Protein AF-A0A938DK68-F1 (afdb_monomer_lite)

Radius of gyration: 13.54 Å; chains: 1; bounding box: 34×27×30 Å

Foldseek 3Di:
DALVLLLVLLLPDALVLLVQLLVLVVPQDPVLVVLLVVLLVQLVVLCVVLVPVVVLQVQLVSQLVSLVVNNVVNVHDPPDPSSVVSSNLSSSLSSLNSSPPVSVVSSLSSCPSVVVRRPDD

pLDDT: mean 90.79, std 9.25, range [53.62, 98.25]

Secondary structure (DSSP, 8-state):
--HHHHHHHHTT--HHHHHHHHHHHHT--HHHHHHHHHHHHHHHHHHHHHT-HHHHHHHHHHHHHHHHHHHHHTTPPSS-HHHHHHHHHHHHHHHHHTT-GGGHHHHHHHHGGGTTTS---

Structure (mmCIF, N/CA/C/O backbone):
data_AF-A0A938DK68-F1
#
_entry.id   AF-A0A938DK68-F1
#
loop_
_atom_site.group_PDB
_atom_site.id
_atom_site.type_symbol
_atom_site.label_atom_id
_atom_site.label_alt_id
_atom_site.label_comp_id
_atom_site.label_asym_id
_atom_site.label_entity_id
_atom_site.label_seq_id
_atom_site.pdbx_PDB_ins_code
_atom_site.Cartn_x
_atom_site.Cartn_y
_atom_site.Cartn_z
_atom_site.occupancy
_atom_site.B_iso_or_equiv
_atom_site.auth_seq_id
_atom_site.auth_comp_id
_atom_site.auth_asym_id
_atom_site.auth_atom_id
_atom_site.pdbx_PDB_model_num
ATOM 1 N N . MET A 1 1 ? 4.593 -9.350 -8.447 1.00 84.69 1 MET A N 1
ATOM 2 C CA . MET A 1 1 ? 3.314 -8.628 -8.283 1.00 84.69 1 MET A CA 1
ATOM 3 C C . MET A 1 1 ? 3.355 -7.286 -9.005 1.00 84.69 1 MET A C 1
ATOM 5 O O . MET A 1 1 ? 4.349 -6.578 -8.884 1.00 84.69 1 MET A O 1
ATOM 9 N N . GLU A 1 2 ? 2.283 -6.941 -9.717 1.00 90.75 2 GLU A N 1
ATOM 10 C CA . GLU A 1 2 ? 2.072 -5.638 -10.371 1.00 90.75 2 GLU A CA 1
ATOM 11 C C . GLU A 1 2 ? 1.275 -4.657 -9.486 1.00 90.75 2 GLU A C 1
ATOM 13 O O . GLU A 1 2 ? 0.544 -5.061 -8.580 1.00 90.75 2 GLU A O 1
ATOM 18 N N . LEU A 1 3 ? 1.354 -3.347 -9.763 1.00 92.88 3 LEU A N 1
ATOM 19 C CA . LEU A 1 3 ? 0.648 -2.315 -8.978 1.00 92.88 3 LEU A CA 1
ATOM 20 C C . LEU A 1 3 ? -0.873 -2.544 -8.915 1.00 92.88 3 LEU A C 1
ATOM 22 O O . LEU A 1 3 ? -1.494 -2.339 -7.875 1.00 92.88 3 LEU A O 1
ATOM 26 N N . THR A 1 4 ? -1.484 -2.951 -10.025 1.00 93.44 4 THR A N 1
ATOM 27 C CA . THR A 1 4 ? -2.928 -3.214 -10.103 1.00 93.44 4 THR A CA 1
ATOM 28 C C . THR A 1 4 ? -3.348 -4.407 -9.252 1.00 93.44 4 THR A C 1
ATOM 30 O O . THR A 1 4 ? -4.405 -4.359 -8.627 1.00 93.44 4 THR A O 1
ATOM 33 N N . GLU A 1 5 ? -2.520 -5.450 -9.189 1.00 92.12 5 GLU A N 1
ATOM 34 C CA . GLU A 1 5 ? -2.752 -6.623 -8.339 1.00 92.12 5 GLU A CA 1
ATOM 35 C C . GLU A 1 5 ? -2.673 -6.242 -6.862 1.00 92.12 5 GLU A C 1
ATOM 37 O O . GLU A 1 5 ? -3.549 -6.608 -6.081 1.00 92.12 5 GLU A O 1
ATOM 42 N N . PHE A 1 6 ? -1.674 -5.433 -6.499 1.00 93.88 6 PHE A N 1
ATOM 43 C CA . PHE A 1 6 ? -1.520 -4.929 -5.139 1.00 93.88 6 PHE A CA 1
ATOM 44 C C . PHE A 1 6 ? -2.725 -4.105 -4.691 1.00 93.88 6 PHE A C 1
ATOM 46 O O . PHE A 1 6 ? -3.294 -4.349 -3.633 1.00 93.88 6 PHE A O 1
ATOM 53 N N . VAL A 1 7 ? -3.157 -3.156 -5.525 1.00 94.12 7 VAL A N 1
ATOM 54 C CA . VAL A 1 7 ? -4.332 -2.320 -5.252 1.00 94.12 7 VAL A CA 1
ATOM 55 C C . VAL A 1 7 ? -5.591 -3.174 -5.084 1.00 94.12 7 VAL A C 1
ATOM 57 O O . VAL A 1 7 ? -6.359 -2.945 -4.153 1.00 94.12 7 VAL A O 1
ATOM 60 N N . ALA A 1 8 ? -5.777 -4.194 -5.926 1.00 93.75 8 ALA A N 1
ATOM 61 C CA . ALA A 1 8 ? -6.901 -5.120 -5.803 1.00 93.75 8 ALA A CA 1
ATOM 62 C C . ALA A 1 8 ? -6.843 -5.968 -4.519 1.00 93.75 8 ALA A C 1
ATOM 64 O O . ALA A 1 8 ? -7.890 -6.342 -3.990 1.00 93.75 8 ALA A O 1
ATOM 65 N N . ALA A 1 9 ? -5.645 -6.276 -4.015 1.00 93.81 9 ALA A N 1
ATOM 66 C CA . ALA A 1 9 ? -5.469 -6.941 -2.729 1.00 93.81 9 ALA A CA 1
ATOM 67 C C . ALA A 1 9 ? -5.804 -6.002 -1.558 1.00 93.81 9 ALA A C 1
ATOM 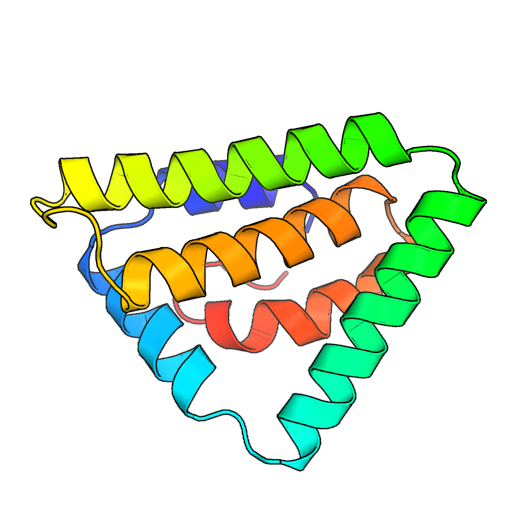69 O O . ALA A 1 9 ? -6.555 -6.397 -0.668 1.00 93.81 9 ALA A O 1
ATOM 70 N N . LEU A 1 10 ? -5.343 -4.743 -1.598 1.00 94.94 10 LEU A N 1
ATOM 71 C CA . LEU A 1 10 ? -5.682 -3.729 -0.589 1.00 94.94 10 LEU A CA 1
ATOM 72 C C . LEU A 1 10 ? -7.195 -3.511 -0.479 1.00 94.94 10 LEU A C 1
ATOM 74 O O . LEU A 1 10 ? -7.723 -3.369 0.620 1.00 94.94 10 LEU A O 1
ATOM 78 N N . ASP A 1 11 ? -7.904 -3.535 -1.609 1.00 95.19 11 ASP A N 1
ATOM 79 C CA . ASP A 1 11 ? -9.359 -3.372 -1.649 1.00 95.19 11 ASP A CA 1
ATOM 80 C C . ASP A 1 11 ? -10.128 -4.481 -0.910 1.00 95.19 11 ASP A C 1
ATOM 82 O O . ASP A 1 11 ? -11.319 -4.310 -0.642 1.00 95.19 11 ASP A O 1
ATOM 86 N N . ARG A 1 12 ? -9.475 -5.599 -0.571 1.00 94.38 12 ARG A N 1
ATOM 87 C CA . ARG A 1 12 ? -10.068 -6.733 0.154 1.00 94.38 12 ARG A CA 1
ATOM 88 C C . ARG A 1 12 ? -9.673 -6.795 1.628 1.00 94.38 12 ARG A C 1
ATOM 90 O O . ARG A 1 12 ? -10.125 -7.711 2.307 1.00 94.38 12 ARG A O 1
ATOM 97 N N . LEU A 1 13 ? -8.853 -5.860 2.110 1.00 94.75 13 LEU A N 1
ATOM 98 C CA . LEU A 1 13 ? -8.419 -5.853 3.504 1.00 94.75 13 LEU A CA 1
ATOM 99 C C . LEU A 1 13 ? -9.597 -5.663 4.456 1.00 94.75 13 LEU A C 1
ATOM 101 O O . LEU A 1 13 ? -10.460 -4.804 4.253 1.00 94.75 13 LEU A O 1
ATOM 105 N N . THR A 1 14 ? -9.576 -6.437 5.532 1.00 96.06 14 THR A N 1
ATOM 106 C CA . THR A 1 14 ? -10.421 -6.246 6.708 1.00 96.06 14 THR A CA 1
ATOM 107 C C . THR A 1 14 ? -9.693 -5.425 7.776 1.00 96.06 14 THR A C 1
ATOM 109 O O . THR A 1 14 ? -8.479 -5.222 7.716 1.00 96.06 14 THR A O 1
ATOM 112 N N . ALA A 1 15 ? -10.424 -4.959 8.791 1.00 95.31 15 ALA A N 1
ATOM 113 C CA . ALA A 1 15 ? -9.810 -4.304 9.946 1.00 95.31 15 ALA A CA 1
ATOM 114 C C . ALA A 1 15 ? -8.811 -5.227 10.673 1.00 95.31 15 ALA A C 1
ATOM 116 O O . ALA A 1 15 ? -7.752 -4.761 11.091 1.00 95.31 15 ALA A O 1
ATOM 117 N N . ASP A 1 16 ? -9.105 -6.527 10.767 1.00 95.94 16 ASP A N 1
ATOM 118 C CA . ASP A 1 16 ? -8.211 -7.510 11.390 1.00 95.94 16 ASP A CA 1
ATOM 119 C C . ASP A 1 16 ? -6.928 -7.708 10.573 1.00 95.94 16 ASP A C 1
ATOM 121 O O . ASP A 1 16 ? -5.840 -7.764 11.147 1.00 95.94 16 ASP A O 1
ATOM 125 N N . ASP A 1 17 ? -7.028 -7.717 9.239 1.00 96.00 17 ASP A N 1
ATOM 126 C CA . ASP A 1 17 ? -5.859 -7.770 8.353 1.00 96.00 17 ASP A CA 1
ATOM 127 C C . ASP A 1 17 ? -4.948 -6.556 8.563 1.00 96.00 17 ASP A C 1
ATOM 129 O O . ASP A 1 17 ? -3.728 -6.694 8.649 1.00 96.00 17 ASP A O 1
ATOM 133 N N . ILE A 1 18 ? -5.533 -5.361 8.709 1.00 96.00 18 ILE A N 1
ATOM 134 C CA . ILE A 1 18 ? -4.780 -4.132 8.996 1.00 96.00 18 ILE A CA 1
ATOM 135 C C . ILE A 1 18 ? -4.034 -4.264 10.329 1.00 96.00 18 ILE A C 1
ATOM 137 O O . ILE A 1 18 ? -2.850 -3.935 10.393 1.00 96.00 18 ILE A O 1
ATOM 141 N N . ARG A 1 19 ? -4.671 -4.791 11.383 1.00 95.69 19 ARG A N 1
ATOM 142 C CA . ARG A 1 19 ? -3.997 -5.026 12.675 1.00 95.69 19 ARG A CA 1
ATOM 143 C C . ARG A 1 19 ? -2.881 -6.059 12.559 1.00 95.69 19 ARG A C 1
ATOM 145 O O . ARG A 1 19 ? -1.820 -5.884 13.158 1.00 95.69 19 ARG A O 1
ATOM 152 N N . LEU A 1 20 ? -3.098 -7.118 11.782 1.00 94.25 20 LEU A N 1
ATOM 153 C CA . LEU A 1 20 ? -2.105 -8.165 11.568 1.00 94.25 20 LEU A CA 1
ATOM 154 C C . LEU A 1 20 ? -0.854 -7.616 10.869 1.00 94.25 20 LEU A C 1
ATOM 156 O O . LEU A 1 20 ? 0.258 -7.843 11.347 1.00 94.25 20 LEU A O 1
ATOM 160 N N . VAL A 1 21 ? -1.034 -6.844 9.793 1.00 93.88 21 VAL A N 1
ATOM 161 C CA . VAL A 1 21 ? 0.074 -6.181 9.089 1.00 93.88 21 VAL A CA 1
ATOM 162 C C . VAL A 1 21 ? 0.755 -5.158 9.990 1.00 93.88 21 VAL A C 1
ATOM 164 O O . VAL A 1 21 ? 1.980 -5.136 10.062 1.00 93.88 21 VAL A O 1
ATOM 167 N N . ALA A 1 22 ? -0.005 -4.337 10.722 1.00 93.94 22 ALA A N 1
ATOM 168 C CA . ALA A 1 22 ? 0.562 -3.339 11.628 1.00 93.94 22 ALA A CA 1
ATOM 169 C C . ALA A 1 22 ? 1.467 -3.970 12.690 1.00 93.94 22 ALA A C 1
ATOM 171 O O . ALA A 1 22 ? 2.563 -3.470 12.932 1.00 93.94 22 ALA A O 1
ATOM 172 N N . LYS A 1 23 ? 1.040 -5.101 13.262 1.00 92.25 23 LYS A N 1
ATOM 173 C CA . LYS A 1 23 ? 1.841 -5.883 14.205 1.00 92.25 23 LYS A CA 1
ATOM 174 C C . LYS A 1 23 ? 3.086 -6.480 13.548 1.00 92.25 23 LYS A C 1
ATOM 176 O O . LYS A 1 23 ? 4.136 -6.548 14.179 1.00 92.25 23 LYS A O 1
ATOM 181 N N . SER A 1 24 ? 2.986 -6.923 12.295 1.00 89.88 24 SER A N 1
ATOM 182 C CA . SER A 1 24 ? 4.151 -7.417 11.557 1.00 89.88 24 SER A CA 1
ATOM 183 C C . SER A 1 24 ? 5.169 -6.308 11.283 1.00 89.88 24 SER A C 1
ATOM 185 O O . SER A 1 24 ? 6.359 -6.557 11.414 1.00 89.88 24 SER A O 1
ATOM 187 N N . LEU A 1 25 ? 4.704 -5.095 10.965 1.00 88.31 25 LEU A N 1
ATOM 188 C CA . LEU A 1 25 ? 5.543 -3.905 10.775 1.00 88.31 25 LEU A CA 1
ATOM 189 C C . LEU A 1 25 ? 6.190 -3.422 12.085 1.00 88.31 25 LEU A C 1
ATOM 191 O O . LEU A 1 25 ? 7.244 -2.803 12.061 1.00 88.31 25 LEU A O 1
ATOM 195 N N . GLU A 1 26 ? 5.558 -3.663 13.237 1.00 85.38 26 GLU A N 1
ATOM 196 C CA . GLU A 1 26 ? 6.110 -3.294 14.549 1.00 85.38 26 GLU A CA 1
ATOM 197 C C . GLU A 1 26 ? 7.235 -4.234 15.008 1.00 85.38 26 GLU A C 1
ATOM 199 O O . GLU A 1 26 ? 8.139 -3.814 15.725 1.00 85.38 26 GLU A O 1
ATOM 204 N N . ASN A 1 27 ? 7.208 -5.496 14.575 1.00 71.50 27 ASN A N 1
ATOM 205 C CA . ASN A 1 27 ? 8.203 -6.504 14.949 1.00 71.50 27 ASN A CA 1
ATOM 206 C C . ASN A 1 27 ? 9.521 -6.411 14.151 1.00 71.50 27 ASN A C 1
ATOM 208 O O . ASN A 1 27 ? 10.356 -7.309 14.272 1.00 71.50 27 ASN A O 1
ATOM 212 N N . GLU A 1 28 ? 9.719 -5.361 13.349 1.00 65.94 28 GLU A N 1
ATOM 213 C CA . GLU A 1 28 ? 10.954 -5.128 12.595 1.00 65.94 28 GLU A CA 1
ATOM 214 C C . GLU A 1 28 ? 12.143 -4.881 13.545 1.00 65.94 28 GLU A C 1
ATOM 216 O O . GLU A 1 28 ? 12.092 -4.065 14.469 1.00 65.94 28 GLU A O 1
ATOM 221 N N . THR A 1 29 ? 13.237 -5.617 13.344 1.00 59.56 29 THR A N 1
ATOM 222 C CA . THR A 1 29 ? 14.480 -5.442 14.105 1.00 59.56 29 THR A CA 1
ATOM 223 C C . THR A 1 29 ? 15.280 -4.240 13.586 1.00 59.56 29 THR A C 1
ATOM 225 O O . THR A 1 29 ? 15.052 -3.748 12.487 1.00 59.56 29 THR A O 1
ATOM 228 N N . PHE A 1 30 ? 16.291 -3.772 14.330 1.00 55.12 30 PHE A N 1
ATOM 229 C CA . PHE A 1 30 ? 17.154 -2.661 13.882 1.00 55.12 30 PHE A CA 1
ATOM 230 C C . PHE A 1 30 ? 17.841 -2.899 12.521 1.00 55.12 30 PHE A C 1
ATOM 232 O O . PHE A 1 30 ? 18.170 -1.938 11.827 1.00 55.12 30 PHE A O 1
ATOM 239 N N . SER A 1 31 ? 18.097 -4.159 12.142 1.00 59.44 31 SER A N 1
ATOM 240 C CA . SER A 1 31 ? 18.620 -4.482 10.804 1.00 59.44 31 SER A CA 1
ATOM 241 C C . SER A 1 31 ? 17.568 -4.212 9.730 1.00 59.44 31 SER A C 1
ATOM 243 O O . SER A 1 31 ? 17.882 -3.625 8.694 1.00 59.44 31 SER A O 1
ATOM 245 N N . ASP A 1 32 ? 16.321 -4.572 10.025 1.00 70.00 32 ASP A N 1
ATOM 246 C CA . ASP A 1 32 ? 15.179 -4.418 9.129 1.00 70.00 32 ASP A CA 1
ATOM 247 C C . ASP A 1 32 ? 14.840 -2.934 8.941 1.00 70.00 32 ASP A C 1
ATOM 249 O O . ASP A 1 32 ? 14.591 -2.501 7.820 1.00 70.00 32 ASP A O 1
ATOM 253 N N . GLU A 1 33 ? 14.981 -2.111 9.988 1.00 72.44 33 GLU A N 1
ATOM 254 C CA . GLU A 1 33 ? 14.806 -0.656 9.889 1.00 72.44 33 GLU A CA 1
ATOM 255 C C . GLU A 1 33 ? 15.814 -0.026 8.905 1.00 72.44 33 GLU A C 1
ATOM 257 O O . GLU A 1 33 ? 15.450 0.780 8.043 1.00 72.44 33 GLU A O 1
ATOM 262 N N . VAL A 1 34 ? 17.097 -0.401 8.981 1.00 82.12 34 VAL A N 1
ATOM 263 C CA . VAL A 1 34 ? 18.122 0.116 8.055 1.00 82.12 34 VAL A CA 1
ATOM 264 C C . VAL A 1 34 ? 17.850 -0.336 6.622 1.00 82.12 34 VAL A C 1
ATOM 266 O O . VAL A 1 34 ? 18.020 0.452 5.681 1.00 82.12 34 VAL A O 1
ATOM 269 N N . ASP A 1 35 ? 17.429 -1.583 6.434 1.00 82.69 35 ASP A N 1
ATOM 270 C CA . ASP A 1 35 ? 17.115 -2.115 5.113 1.00 82.69 35 ASP A CA 1
ATOM 271 C C . ASP A 1 35 ? 15.834 -1.495 4.536 1.00 82.69 35 ASP A C 1
ATOM 273 O O . ASP A 1 35 ? 15.803 -1.164 3.346 1.00 82.69 35 ASP A O 1
ATOM 277 N N . TRP A 1 36 ? 14.848 -1.170 5.374 1.00 80.25 36 TRP A N 1
ATOM 278 C CA . TRP A 1 36 ? 13.665 -0.395 5.001 1.00 80.25 36 TRP A CA 1
ATOM 279 C C . TRP A 1 36 ? 14.024 1.025 4.531 1.00 80.25 36 TRP A C 1
ATOM 281 O O . TRP A 1 36 ? 13.554 1.506 3.490 1.00 80.25 36 TRP A O 1
ATOM 291 N N . TRP A 1 37 ? 14.939 1.699 5.232 1.00 86.69 37 TRP A N 1
ATOM 292 C CA . TRP A 1 37 ? 15.450 3.007 4.809 1.00 86.69 37 TRP A CA 1
ATOM 293 C C . TRP A 1 37 ? 16.195 2.930 3.472 1.00 86.69 37 TRP A C 1
ATOM 295 O O . TRP A 1 37 ? 15.989 3.764 2.582 1.00 86.69 37 TRP A O 1
ATOM 305 N N . ARG A 1 38 ? 17.048 1.914 3.294 1.00 89.19 38 ARG A N 1
ATOM 306 C CA . ARG A 1 38 ? 17.757 1.675 2.026 1.00 89.19 38 ARG A CA 1
ATOM 307 C C . ARG A 1 38 ? 16.786 1.395 0.885 1.00 89.19 38 ARG A C 1
ATOM 309 O O . ARG A 1 38 ? 16.982 1.939 -0.205 1.00 89.19 38 ARG A O 1
ATOM 316 N N . ALA A 1 39 ? 15.744 0.607 1.137 1.00 88.56 39 ALA A N 1
ATOM 317 C CA . ALA A 1 39 ? 14.681 0.321 0.185 1.00 88.56 39 ALA A CA 1
ATOM 318 C C . ALA A 1 39 ? 13.989 1.612 -0.274 1.00 88.56 39 ALA A C 1
ATOM 320 O O . ALA A 1 39 ? 13.908 1.882 -1.476 1.00 88.56 39 ALA A O 1
ATOM 321 N N . THR A 1 40 ? 13.597 2.467 0.670 1.00 88.69 40 THR A N 1
ATOM 322 C CA . THR A 1 40 ? 12.928 3.745 0.384 1.00 88.69 40 THR A CA 1
ATOM 323 C C . THR A 1 40 ? 13.814 4.681 -0.450 1.00 88.69 40 THR A C 1
ATOM 325 O O . THR A 1 40 ? 13.388 5.205 -1.482 1.00 88.69 40 THR A O 1
ATOM 328 N N . ILE A 1 41 ? 15.095 4.828 -0.089 1.00 92.69 41 ILE 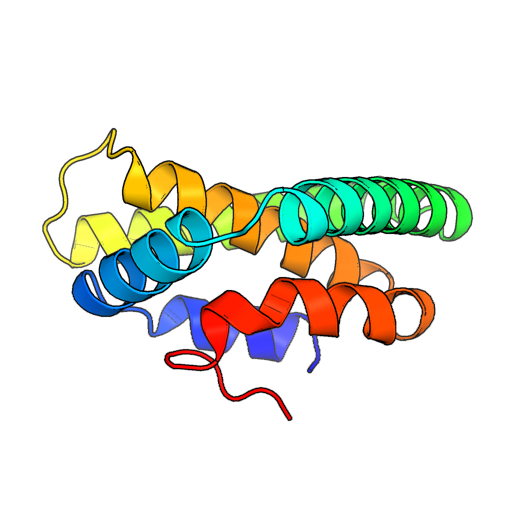A N 1
ATOM 329 C CA . ILE A 1 41 ? 16.062 5.641 -0.853 1.00 92.69 41 ILE A CA 1
ATOM 330 C C . ILE A 1 41 ? 16.260 5.091 -2.274 1.00 92.69 41 ILE A C 1
ATOM 332 O O . ILE A 1 41 ? 16.380 5.856 -3.242 1.00 92.69 41 ILE A O 1
ATOM 336 N N . ALA A 1 42 ? 16.317 3.767 -2.418 1.00 93.75 42 ALA A N 1
ATOM 337 C CA . ALA A 1 42 ? 16.476 3.122 -3.713 1.00 93.75 42 ALA A CA 1
ATOM 338 C C . ALA A 1 42 ? 15.237 3.330 -4.603 1.00 93.75 42 ALA A C 1
ATOM 340 O O . ALA A 1 42 ? 15.395 3.678 -5.778 1.00 93.75 42 ALA A O 1
ATOM 341 N N . ILE A 1 43 ? 14.026 3.234 -4.041 1.00 93.12 43 ILE A N 1
ATOM 342 C CA . ILE A 1 43 ? 12.768 3.574 -4.725 1.00 93.12 43 ILE A CA 1
ATOM 343 C C . ILE A 1 43 ? 12.775 5.044 -5.165 1.00 93.12 43 ILE A C 1
ATOM 345 O O . ILE A 1 43 ? 12.536 5.331 -6.339 1.00 93.12 43 ILE A 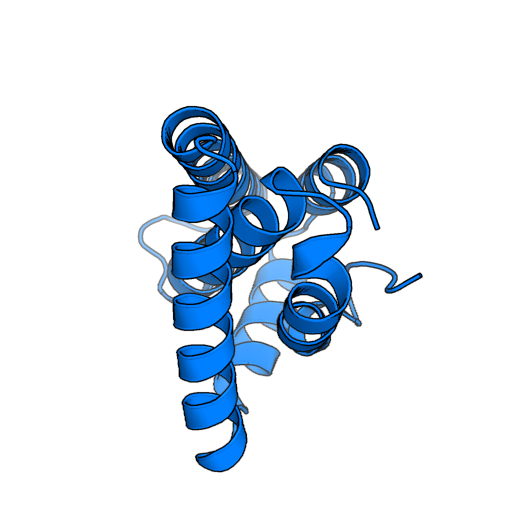O 1
ATOM 349 N N . ASP A 1 44 ? 13.141 5.983 -4.289 1.00 93.88 44 ASP A N 1
ATOM 350 C CA . ASP A 1 44 ? 13.239 7.411 -4.625 1.00 93.88 44 ASP A CA 1
ATOM 351 C C . ASP A 1 44 ? 14.196 7.681 -5.789 1.00 93.88 44 ASP A C 1
ATOM 353 O O . ASP A 1 44 ? 13.933 8.494 -6.686 1.00 93.88 44 ASP A O 1
ATOM 357 N N . ARG A 1 45 ? 15.348 7.005 -5.788 1.00 95.25 45 ARG A N 1
ATOM 358 C CA . ARG A 1 45 ? 16.320 7.092 -6.879 1.00 95.25 45 ARG A CA 1
ATOM 359 C C . ARG A 1 45 ? 15.739 6.539 -8.180 1.00 95.25 45 ARG A C 1
ATOM 361 O O . ARG A 1 45 ? 15.895 7.188 -9.216 1.00 95.25 45 ARG A O 1
ATOM 368 N N . ALA A 1 46 ? 15.059 5.398 -8.126 1.00 94.94 46 ALA A N 1
ATOM 369 C CA . ALA A 1 46 ? 14.457 4.763 -9.291 1.00 94.94 46 ALA A CA 1
ATOM 370 C C . ALA A 1 46 ? 13.327 5.620 -9.892 1.00 94.94 46 ALA A C 1
ATOM 372 O O . ALA A 1 46 ? 13.318 5.864 -11.098 1.00 94.94 46 ALA A O 1
ATOM 373 N N . ILE A 1 47 ? 12.455 6.194 -9.055 1.00 95.38 47 ILE A N 1
ATOM 374 C CA . ILE A 1 47 ? 11.390 7.121 -9.471 1.00 95.38 47 ILE A CA 1
ATOM 375 C C . ILE A 1 47 ? 11.965 8.332 -10.212 1.00 95.38 47 ILE A C 1
ATOM 377 O O . ILE A 1 47 ? 11.453 8.723 -11.267 1.00 95.38 47 ILE A O 1
ATOM 381 N N . ARG A 1 48 ? 13.030 8.941 -9.669 1.00 94.00 48 ARG A N 1
ATOM 382 C CA . ARG A 1 48 ? 13.699 10.085 -10.306 1.00 94.00 48 ARG A CA 1
ATOM 383 C C . ARG A 1 48 ? 14.315 9.699 -11.644 1.00 94.00 48 ARG A C 1
ATOM 385 O O . ARG A 1 48 ? 14.162 10.441 -12.612 1.00 94.00 48 ARG A O 1
ATOM 392 N N . HIS A 1 49 ? 14.973 8.544 -11.707 1.00 95.12 49 HIS A N 1
ATOM 393 C CA . HIS A 1 49 ? 15.600 8.052 -12.930 1.00 95.12 49 HIS A CA 1
ATOM 394 C C . HIS A 1 49 ? 14.569 7.775 -14.035 1.00 95.12 49 HIS A C 1
ATOM 396 O O . HIS A 1 49 ? 14.740 8.236 -15.161 1.00 95.12 49 HIS A O 1
ATOM 402 N N . ALA A 1 50 ? 13.459 7.118 -13.694 1.00 93.75 50 ALA A N 1
ATOM 403 C CA . ALA A 1 50 ? 12.370 6.809 -14.619 1.00 93.75 50 ALA A CA 1
ATOM 404 C C . ALA A 1 50 ? 11.472 8.019 -14.952 1.00 93.75 50 ALA A C 1
ATOM 406 O O . ALA A 1 50 ? 10.642 7.942 -15.853 1.00 93.75 50 ALA A O 1
ATOM 407 N N . ARG A 1 51 ? 11.631 9.156 -14.253 1.00 94.81 51 ARG A N 1
ATOM 408 C CA . ARG A 1 51 ? 10.831 10.389 -14.421 1.00 94.81 51 ARG A CA 1
ATOM 409 C C . ARG A 1 51 ? 9.324 10.192 -14.186 1.00 94.81 51 ARG A C 1
ATOM 411 O O . ARG A 1 51 ? 8.503 10.930 -14.729 1.00 94.81 51 ARG A O 1
ATOM 418 N N . VAL A 1 52 ? 8.957 9.253 -13.312 1.00 94.94 52 VAL A N 1
ATOM 419 C CA . VAL A 1 52 ? 7.558 8.880 -13.015 1.00 94.94 52 VAL A CA 1
ATOM 420 C C . VAL A 1 52 ? 7.030 9.447 -11.691 1.00 94.94 52 VAL A C 1
ATOM 422 O O . VAL A 1 52 ? 6.003 8.999 -11.194 1.00 94.94 52 VAL A O 1
ATOM 425 N N . ALA A 1 53 ? 7.673 10.471 -11.118 1.00 95.31 53 ALA A N 1
ATOM 426 C CA . ALA A 1 53 ? 7.347 11.000 -9.784 1.00 95.31 53 ALA A CA 1
ATOM 427 C C . ALA A 1 53 ? 5.856 11.313 -9.562 1.00 95.31 53 ALA A C 1
ATOM 429 O O . ALA A 1 53 ? 5.296 10.951 -8.530 1.00 95.31 53 ALA A O 1
ATOM 430 N N . ARG A 1 54 ? 5.182 11.927 -10.544 1.00 96.19 54 ARG A N 1
ATOM 431 C CA . ARG A 1 54 ? 3.735 12.202 -10.452 1.00 96.19 54 ARG A CA 1
ATOM 432 C C . ARG A 1 54 ? 2.885 10.933 -10.443 1.00 96.19 54 ARG A C 1
ATOM 434 O O . ARG A 1 54 ? 1.868 10.897 -9.760 1.00 96.19 54 ARG A O 1
ATOM 441 N N . HIS A 1 55 ? 3.274 9.924 -11.218 1.00 95.69 55 HIS A N 1
ATOM 442 C CA . HIS A 1 55 ? 2.570 8.647 -11.258 1.00 95.69 55 HIS A CA 1
ATOM 443 C C . HIS A 1 55 ? 2.759 7.891 -9.937 1.00 95.69 55 HIS A C 1
ATOM 445 O O . HIS A 1 55 ? 1.769 7.500 -9.326 1.00 95.69 55 HIS A O 1
ATOM 451 N N . ALA A 1 56 ? 3.996 7.827 -9.438 1.00 96.00 56 ALA A N 1
ATOM 452 C CA . ALA A 1 56 ? 4.318 7.233 -8.144 1.00 96.00 56 ALA A CA 1
ATOM 453 C C . ALA A 1 56 ? 3.562 7.902 -6.988 1.00 96.00 56 ALA A C 1
ATOM 455 O O . ALA A 1 56 ? 2.974 7.214 -6.164 1.00 96.00 56 ALA A O 1
ATOM 456 N N . ALA A 1 57 ? 3.502 9.239 -6.956 1.00 96.56 57 ALA A N 1
ATOM 457 C CA . ALA A 1 57 ? 2.762 9.969 -5.925 1.00 96.56 57 ALA A CA 1
ATOM 458 C C . ALA A 1 57 ? 1.253 9.661 -5.948 1.00 96.56 57 ALA A C 1
ATOM 460 O O . ALA A 1 57 ? 0.639 9.499 -4.897 1.00 96.56 57 ALA A O 1
ATOM 461 N N . ARG A 1 58 ? 0.652 9.541 -7.141 1.00 97.94 58 ARG A N 1
ATOM 462 C CA . ARG A 1 58 ? -0.761 9.151 -7.283 1.00 97.94 58 ARG A CA 1
ATOM 463 C C . ARG A 1 58 ? -1.008 7.716 -6.824 1.00 97.94 58 ARG A C 1
ATOM 465 O O . ARG A 1 58 ? -1.998 7.478 -6.141 1.00 97.94 58 ARG A O 1
ATOM 472 N N . ALA A 1 59 ? -0.119 6.788 -7.179 1.00 97.31 59 ALA A N 1
ATOM 473 C CA . ALA A 1 59 ? -0.193 5.400 -6.729 1.00 97.31 59 ALA A CA 1
ATOM 474 C C . ALA A 1 59 ? -0.108 5.308 -5.197 1.00 97.31 59 ALA A C 1
ATOM 476 O O . ALA A 1 59 ? -0.943 4.654 -4.577 1.00 97.31 59 ALA A O 1
ATOM 477 N N . ALA A 1 60 ? 0.830 6.043 -4.593 1.00 97.44 60 ALA A N 1
ATOM 478 C CA . ALA A 1 60 ? 1.009 6.124 -3.145 1.00 97.44 60 ALA A CA 1
ATOM 479 C C . ALA A 1 60 ? -0.255 6.632 -2.438 1.00 97.44 60 ALA A C 1
ATOM 481 O O . ALA A 1 60 ? -0.764 5.994 -1.519 1.00 97.44 60 ALA A O 1
ATOM 482 N N . ALA A 1 61 ? -0.788 7.766 -2.909 1.00 98.12 61 ALA A N 1
ATOM 483 C CA . ALA A 1 61 ? -1.990 8.373 -2.350 1.00 98.12 61 ALA A CA 1
ATOM 484 C C . ALA A 1 61 ? -3.198 7.435 -2.458 1.00 98.12 61 ALA A C 1
ATOM 486 O O . ALA A 1 61 ? -3.950 7.289 -1.499 1.00 98.12 61 ALA A O 1
ATOM 487 N N . ARG A 1 62 ? -3.356 6.755 -3.602 1.00 98.19 62 ARG A N 1
ATOM 488 C CA . ARG A 1 62 ? -4.443 5.794 -3.804 1.00 98.19 62 ARG A CA 1
ATOM 489 C C . ARG A 1 62 ? -4.332 4.601 -2.857 1.00 98.19 62 ARG A C 1
ATOM 491 O O . ARG A 1 62 ? -5.341 4.216 -2.280 1.00 98.19 62 ARG A O 1
ATOM 498 N N . ALA A 1 63 ? -3.140 4.033 -2.692 1.00 97.88 63 ALA A N 1
ATOM 499 C CA . ALA A 1 63 ? -2.924 2.901 -1.793 1.00 97.88 63 ALA A CA 1
ATOM 500 C C . ALA A 1 63 ? -3.232 3.270 -0.332 1.00 97.88 63 ALA A C 1
ATOM 502 O O . ALA A 1 63 ? -3.987 2.563 0.331 1.00 97.88 63 ALA A O 1
ATOM 503 N N . ALA A 1 64 ? -2.728 4.415 0.140 1.00 98.12 64 ALA A N 1
ATOM 504 C CA . ALA A 1 64 ? -3.017 4.911 1.486 1.00 98.12 64 ALA A CA 1
ATOM 505 C C . ALA A 1 64 ? -4.519 5.158 1.708 1.00 98.12 64 ALA A C 1
ATOM 507 O O . ALA A 1 64 ? -5.060 4.786 2.747 1.00 98.12 64 ALA A O 1
ATOM 508 N N . GLN A 1 65 ? -5.195 5.746 0.716 1.00 98.25 65 GLN A N 1
ATOM 509 C CA . GLN A 1 65 ? -6.631 6.004 0.772 1.00 98.25 65 GLN A CA 1
ATOM 510 C C . GLN A 1 65 ? -7.443 4.705 0.878 1.00 98.25 65 GLN A C 1
ATOM 512 O O . GLN A 1 65 ? -8.348 4.636 1.700 1.00 98.25 65 GLN A O 1
ATOM 517 N N . ILE A 1 66 ? -7.108 3.664 0.107 1.00 98.06 66 ILE A N 1
ATOM 518 C CA . ILE A 1 66 ? -7.819 2.374 0.173 1.00 98.06 66 ILE A CA 1
ATOM 519 C C . ILE A 1 66 ? -7.706 1.756 1.569 1.00 98.06 66 ILE A C 1
ATOM 521 O O . ILE A 1 66 ? -8.704 1.282 2.104 1.00 98.06 66 ILE A O 1
ATOM 525 N N . VAL A 1 67 ? -6.519 1.795 2.185 1.00 97.94 67 VAL A N 1
ATOM 526 C CA . VAL A 1 67 ? -6.323 1.281 3.552 1.00 97.94 67 VAL A CA 1
ATOM 527 C C . VAL A 1 67 ? -7.214 2.025 4.552 1.00 97.94 67 VAL A C 1
ATOM 529 O O . VAL A 1 67 ? -7.866 1.389 5.377 1.00 97.94 67 VAL A O 1
ATOM 532 N N . GLN A 1 68 ? -7.287 3.356 4.459 1.00 98.00 68 GLN A N 1
ATOM 533 C CA . GLN A 1 68 ? -8.154 4.168 5.321 1.00 98.00 68 GLN A CA 1
ATOM 534 C C . GLN A 1 68 ? -9.638 3.851 5.097 1.00 98.00 68 GLN A C 1
ATOM 536 O O . GLN A 1 68 ? -10.352 3.582 6.058 1.00 98.00 68 GLN A O 1
ATOM 541 N N . GLU A 1 69 ? -10.083 3.796 3.838 1.00 98.06 69 GLU A N 1
ATOM 542 C CA . GLU A 1 69 ? -11.467 3.460 3.482 1.00 98.06 69 GLU A CA 1
ATOM 543 C C . GLU A 1 69 ? -11.864 2.064 3.987 1.00 98.06 69 GLU A C 1
ATOM 545 O O . GLU A 1 69 ? -12.980 1.872 4.469 1.00 98.06 69 GLU A O 1
ATOM 550 N N . ARG A 1 70 ? -10.966 1.075 3.891 1.00 97.19 70 ARG A N 1
ATOM 551 C CA . ARG A 1 70 ? -11.205 -0.277 4.418 1.00 97.19 70 ARG A CA 1
ATOM 552 C C . ARG A 1 70 ? -11.255 -0.307 5.942 1.00 97.19 70 ARG A C 1
ATOM 554 O O . ARG A 1 70 ? -12.112 -0.994 6.494 1.00 97.19 70 ARG A O 1
ATOM 561 N N . ALA A 1 71 ? -10.405 0.462 6.620 1.00 97.06 71 ALA A N 1
ATOM 562 C CA . ALA A 1 71 ? -10.444 0.586 8.074 1.00 97.06 71 ALA A CA 1
ATOM 563 C C . ALA A 1 71 ? -11.777 1.182 8.561 1.00 97.06 71 ALA A C 1
ATOM 565 O O . ALA A 1 71 ? -12.430 0.598 9.426 1.00 97.06 71 ALA A O 1
ATOM 566 N N . GLU A 1 72 ? -12.216 2.295 7.964 1.00 97.50 72 GLU A N 1
ATOM 567 C CA . GLU A 1 72 ? -13.489 2.947 8.302 1.00 97.50 72 GLU A CA 1
ATOM 568 C C . GLU A 1 72 ? -14.686 2.021 8.046 1.00 97.50 72 GLU A C 1
ATOM 570 O O . GLU A 1 72 ? -15.572 1.896 8.891 1.00 97.50 72 GLU A O 1
ATOM 575 N N . GLN A 1 73 ? -14.697 1.308 6.913 1.00 96.62 73 GLN A N 1
ATOM 576 C CA . GLN A 1 73 ? -15.733 0.313 6.602 1.00 96.62 73 GLN A CA 1
ATOM 577 C C . GLN A 1 73 ? -15.728 -0.876 7.572 1.00 96.62 73 GLN A C 1
ATOM 579 O O . GLN A 1 73 ? -16.780 -1.456 7.836 1.00 96.62 73 GLN A O 1
ATOM 584 N N . GLY A 1 74 ? -14.563 -1.216 8.125 1.00 95.75 74 GLY A N 1
ATOM 585 C CA . GLY A 1 74 ? -14.401 -2.193 9.199 1.00 95.75 74 GLY A CA 1
ATOM 586 C C . GLY A 1 74 ? -14.758 -1.668 10.595 1.00 95.75 74 GLY A C 1
ATOM 587 O O . GLY A 1 74 ? -14.596 -2.400 11.567 1.00 95.75 74 GLY A O 1
ATOM 588 N N . GLY A 1 75 ? -15.233 -0.422 10.717 1.00 96.44 75 GLY A N 1
ATOM 589 C CA . GLY A 1 75 ? -15.639 0.186 11.987 1.00 96.44 75 GLY A CA 1
ATOM 590 C C . GLY A 1 75 ? -14.493 0.784 12.809 1.00 96.44 75 GLY A C 1
ATOM 591 O O . GLY A 1 75 ? -14.691 1.097 13.984 1.00 96.44 75 GLY A O 1
ATOM 592 N N . VAL A 1 76 ? -13.303 0.953 12.226 1.00 97.38 76 VAL A N 1
ATOM 593 C CA . VAL A 1 76 ? -12.178 1.627 12.887 1.00 97.38 76 VAL A CA 1
ATOM 594 C C . VAL A 1 76 ? -12.361 3.139 12.784 1.00 97.38 76 VAL A C 1
ATOM 596 O O . VAL A 1 76 ? -12.496 3.690 11.694 1.00 97.38 76 VAL A O 1
ATOM 599 N N . MET A 1 77 ? -12.339 3.822 13.927 1.00 96.44 77 MET A N 1
ATOM 600 C CA . MET A 1 77 ? -12.360 5.284 13.982 1.00 96.44 77 MET A CA 1
ATOM 601 C C . MET A 1 77 ? -10.975 5.854 13.668 1.00 96.44 77 MET A C 1
ATOM 603 O O . MET A 1 77 ? -9.988 5.424 14.259 1.00 96.44 77 MET A O 1
ATOM 607 N N . LEU A 1 78 ? -10.909 6.849 12.781 1.00 94.31 78 LEU A N 1
ATOM 608 C CA . LEU A 1 78 ? -9.674 7.568 12.457 1.00 94.31 78 LEU A CA 1
ATOM 609 C C . LEU A 1 78 ? -9.553 8.878 13.271 1.00 94.31 78 LEU A C 1
ATOM 611 O O . LEU A 1 78 ? -10.573 9.517 13.544 1.00 94.31 78 LEU A O 1
ATOM 615 N N . PRO A 1 79 ? -8.330 9.325 13.628 1.00 94.50 79 PRO A N 1
ATOM 616 C CA . PRO A 1 79 ? -7.045 8.696 13.324 1.00 94.50 79 PRO A CA 1
ATOM 617 C C . PRO A 1 79 ? -6.774 7.459 14.189 1.00 94.50 79 PRO A C 1
ATOM 619 O O . PRO A 1 79 ? -7.087 7.436 15.375 1.00 94.50 79 PRO A O 1
ATOM 622 N N . ASP A 1 80 ? -6.142 6.464 13.575 1.00 97.12 80 ASP A N 1
ATOM 623 C CA . ASP A 1 80 ? -5.647 5.255 14.231 1.00 97.12 80 ASP A CA 1
ATOM 624 C C . ASP A 1 80 ? -4.189 5.017 13.804 1.00 97.12 80 ASP A C 1
ATOM 626 O O . ASP A 1 80 ? -3.841 5.165 12.622 1.00 97.12 80 ASP A O 1
ATOM 630 N N . ASP A 1 81 ? -3.327 4.698 14.770 1.00 96.12 81 ASP A N 1
ATOM 631 C CA . ASP A 1 81 ? -1.882 4.587 14.553 1.00 96.12 81 ASP A CA 1
ATOM 632 C C . ASP A 1 81 ? -1.514 3.387 13.673 1.00 96.12 81 ASP A C 1
ATOM 634 O O . ASP A 1 81 ? -0.643 3.505 12.806 1.00 96.12 81 ASP A O 1
ATOM 638 N N . ASP A 1 82 ? -2.209 2.258 13.822 1.00 96.19 82 ASP A N 1
ATOM 639 C CA . ASP A 1 82 ? -1.967 1.068 13.006 1.00 96.19 82 ASP A CA 1
ATOM 640 C C . ASP A 1 82 ? -2.422 1.306 11.572 1.00 96.19 82 ASP A C 1
ATOM 642 O O . ASP A 1 82 ? -1.673 1.028 10.634 1.00 96.19 82 ASP A O 1
ATOM 646 N N . VAL A 1 83 ? -3.604 1.904 11.387 1.00 97.38 83 VAL A N 1
ATOM 647 C CA . VAL A 1 83 ? -4.083 2.295 10.052 1.00 97.38 83 VAL A CA 1
ATOM 648 C C . VAL A 1 83 ? -3.089 3.249 9.393 1.00 97.38 83 VAL A C 1
ATOM 650 O O . VAL A 1 83 ? -2.757 3.090 8.219 1.00 97.38 83 VAL A O 1
ATOM 653 N N . THR A 1 84 ? -2.560 4.217 10.144 1.00 96.38 84 THR A N 1
ATOM 654 C CA . THR A 1 84 ? -1.564 5.170 9.635 1.00 96.38 84 THR A CA 1
ATOM 655 C C . THR A 1 84 ? -0.267 4.472 9.229 1.00 96.38 84 THR A C 1
ATOM 657 O O . THR A 1 84 ? 0.282 4.768 8.163 1.00 96.38 84 THR A O 1
ATOM 660 N N . ARG A 1 85 ? 0.223 3.537 10.050 1.00 94.81 85 ARG A N 1
ATOM 661 C CA . ARG A 1 85 ? 1.435 2.755 9.773 1.00 94.81 85 ARG A CA 1
ATOM 662 C C . ARG A 1 85 ? 1.267 1.911 8.509 1.00 94.81 85 ARG A C 1
ATOM 664 O O . ARG A 1 85 ? 2.091 2.004 7.599 1.00 94.81 85 ARG A O 1
ATOM 671 N N . VAL A 1 86 ? 0.166 1.169 8.408 1.00 95.94 86 VAL A N 1
ATOM 672 C CA . VAL A 1 86 ? -0.147 0.308 7.256 1.00 95.94 86 VAL A CA 1
ATOM 673 C C . VAL A 1 86 ? -0.360 1.134 5.988 1.00 95.94 86 VAL A C 1
ATOM 675 O O . VAL A 1 86 ? 0.171 0.786 4.935 1.00 95.94 86 VAL A O 1
ATOM 678 N N . ALA A 1 87 ? -1.053 2.272 6.071 1.00 97.06 87 ALA A N 1
ATOM 679 C CA . ALA A 1 87 ? -1.255 3.166 4.930 1.00 97.06 87 ALA A CA 1
ATOM 680 C C . ALA A 1 87 ? 0.071 3.731 4.391 1.00 97.06 87 ALA A C 1
ATOM 682 O O . ALA A 1 87 ? 0.251 3.826 3.176 1.00 97.06 87 ALA A O 1
ATOM 683 N N . ARG A 1 88 ? 1.021 4.073 5.274 1.00 95.00 88 ARG A N 1
ATOM 684 C CA . ARG A 1 88 ? 2.370 4.511 4.875 1.00 95.00 88 ARG A CA 1
ATOM 685 C C . ARG A 1 88 ? 3.160 3.386 4.211 1.00 95.00 88 ARG A C 1
ATOM 687 O O . ARG A 1 88 ? 3.730 3.605 3.147 1.00 95.00 88 ARG A O 1
ATOM 694 N N . ALA A 1 89 ? 3.149 2.187 4.788 1.00 94.31 89 ALA A N 1
ATOM 695 C CA . ALA A 1 89 ? 3.822 1.032 4.199 1.00 94.31 89 ALA A CA 1
ATOM 696 C C . ALA A 1 89 ? 3.235 0.667 2.818 1.00 94.31 89 ALA A C 1
ATOM 698 O O . ALA A 1 89 ? 3.982 0.464 1.858 1.00 94.31 89 ALA A O 1
ATOM 699 N N . ALA A 1 90 ? 1.904 0.690 2.670 1.00 96.00 90 ALA A N 1
ATOM 700 C CA . ALA A 1 90 ? 1.233 0.479 1.385 1.00 96.00 90 ALA A CA 1
ATOM 701 C C . ALA A 1 90 ? 1.629 1.534 0.346 1.00 96.00 90 ALA A C 1
ATOM 703 O O . ALA A 1 90 ? 1.838 1.217 -0.827 1.00 96.00 90 ALA A O 1
ATOM 704 N N . ALA A 1 91 ? 1.740 2.794 0.772 1.00 96.56 91 ALA A N 1
ATOM 705 C CA . ALA A 1 91 ? 2.160 3.884 -0.090 1.00 96.56 91 ALA A CA 1
ATOM 706 C C . ALA A 1 91 ? 3.576 3.651 -0.642 1.00 96.56 91 ALA A C 1
ATOM 708 O O . ALA A 1 91 ? 3.780 3.817 -1.844 1.00 96.56 91 ALA A O 1
ATOM 709 N N . GLU A 1 92 ? 4.530 3.209 0.182 1.00 94.69 92 GLU A N 1
ATOM 710 C CA . GLU A 1 92 ? 5.900 2.914 -0.268 1.00 94.69 92 GLU A CA 1
ATOM 711 C C . GLU A 1 92 ? 5.967 1.731 -1.246 1.00 94.69 92 GLU A C 1
ATOM 713 O O . GLU A 1 92 ? 6.615 1.832 -2.293 1.00 94.69 92 GLU A O 1
ATOM 718 N N . ILE A 1 93 ? 5.212 0.654 -0.999 1.00 95.00 93 ILE A N 1
ATOM 719 C CA . ILE A 1 93 ? 5.090 -0.463 -1.954 1.00 95.00 93 ILE A CA 1
ATOM 720 C C . ILE A 1 93 ? 4.521 0.027 -3.290 1.00 95.00 93 ILE A C 1
ATOM 722 O O . ILE A 1 93 ? 5.090 -0.248 -4.349 1.00 95.00 93 ILE A O 1
ATOM 726 N N . ALA A 1 94 ? 3.433 0.802 -3.264 1.00 96.62 94 ALA A N 1
ATOM 727 C CA . ALA A 1 94 ? 2.799 1.320 -4.474 1.00 96.62 94 ALA A CA 1
ATOM 728 C C . ALA A 1 94 ? 3.736 2.243 -5.272 1.00 96.62 94 ALA A C 1
ATOM 730 O O . ALA A 1 94 ? 3.759 2.199 -6.506 1.00 96.62 94 ALA A O 1
ATOM 731 N N . ARG A 1 95 ? 4.553 3.049 -4.582 1.00 95.75 95 ARG A N 1
ATOM 732 C CA . ARG A 1 95 ? 5.609 3.863 -5.201 1.00 95.75 95 ARG A CA 1
ATOM 733 C C . ARG A 1 95 ? 6.643 2.989 -5.894 1.00 95.75 95 ARG A C 1
ATOM 735 O O . ARG A 1 95 ? 6.954 3.256 -7.054 1.00 95.75 95 ARG A O 1
ATOM 742 N N . GLY A 1 96 ? 7.126 1.944 -5.226 1.00 94.62 96 GLY A N 1
ATOM 743 C CA . GLY A 1 96 ?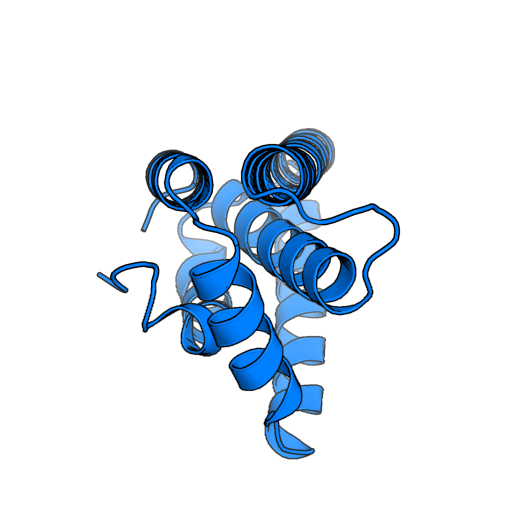 8.043 0.971 -5.810 1.00 94.62 96 GLY A CA 1
ATOM 744 C C . GLY A 1 96 ? 7.461 0.325 -7.066 1.00 94.62 96 GLY A C 1
ATOM 745 O O . GLY A 1 96 ? 8.058 0.439 -8.135 1.00 94.62 96 GLY A O 1
ATOM 746 N N . LEU A 1 97 ? 6.264 -0.257 -6.979 1.00 95.19 97 LEU A N 1
ATOM 747 C CA . LEU A 1 97 ? 5.596 -0.936 -8.098 1.00 95.19 97 LEU A CA 1
ATOM 748 C C . LEU A 1 97 ? 5.328 -0.016 -9.296 1.00 95.19 97 LEU A C 1
ATOM 750 O O . LEU A 1 97 ? 5.415 -0.454 -10.438 1.00 95.19 97 LEU A O 1
ATOM 754 N N . SER A 1 98 ? 5.063 1.272 -9.062 1.00 95.31 98 SER A N 1
ATOM 755 C CA . SER A 1 98 ? 4.817 2.250 -10.134 1.00 95.31 98 SER A CA 1
ATOM 756 C C . SER A 1 98 ? 6.020 2.510 -11.056 1.00 95.31 98 SER A C 1
ATOM 758 O O . SER A 1 98 ? 5.861 3.093 -12.130 1.00 95.31 98 SER A O 1
ATOM 760 N N . VAL A 1 99 ? 7.229 2.111 -10.641 1.00 93.69 99 VAL A N 1
ATOM 761 C CA . VAL A 1 99 ? 8.452 2.204 -11.455 1.00 93.69 99 VAL A CA 1
ATOM 762 C C . VAL A 1 99 ? 8.618 0.982 -12.366 1.00 93.69 99 VAL A C 1
ATOM 764 O O . VAL A 1 99 ? 9.281 1.081 -13.400 1.00 93.69 99 VAL A O 1
ATOM 767 N N . GLY A 1 100 ? 8.002 -0.150 -12.019 1.00 89.06 100 GLY A N 1
ATOM 768 C CA . GLY A 1 100 ? 8.097 -1.406 -12.760 1.00 89.06 100 GLY A CA 1
ATOM 769 C C . GLY A 1 100 ? 9.277 -2.296 -12.329 1.00 89.06 100 GLY A C 1
ATOM 770 O O . GLY A 1 100 ? 9.776 -2.168 -11.212 1.00 89.06 100 GLY A O 1
ATOM 771 N N . PRO A 1 101 ? 9.771 -3.196 -13.201 1.00 88.62 101 PRO A N 1
ATOM 772 C CA . PRO A 1 101 ? 10.664 -4.298 -12.810 1.00 88.62 101 PRO A CA 1
ATOM 773 C C . PRO A 1 101 ? 11.969 -3.893 -12.105 1.00 88.62 101 PRO A C 1
ATOM 775 O O . PRO A 1 101 ? 12.535 -4.669 -11.340 1.00 88.62 101 PRO A O 1
ATOM 778 N N . ALA A 1 102 ? 12.455 -2.668 -12.329 1.00 86.88 102 ALA A N 1
ATOM 779 C CA . ALA A 1 102 ? 13.708 -2.174 -11.752 1.00 86.88 102 ALA A CA 1
ATOM 780 C C . ALA A 1 102 ? 13.694 -2.079 -10.214 1.00 86.88 102 ALA A C 1
ATOM 782 O O . ALA A 1 102 ? 14.750 -2.119 -9.587 1.00 86.88 102 ALA A O 1
ATOM 783 N N . THR A 1 103 ? 12.519 -1.936 -9.604 1.00 91.00 103 THR A N 1
ATOM 784 C CA . THR A 1 103 ? 12.337 -1.844 -8.147 1.00 91.00 103 THR A CA 1
ATOM 785 C C . THR A 1 103 ? 11.811 -3.142 -7.543 1.00 91.00 103 THR A C 1
ATOM 787 O O . THR A 1 103 ? 11.673 -3.223 -6.327 1.00 91.00 103 THR A O 1
ATOM 790 N N . GLN A 1 104 ? 11.552 -4.172 -8.352 1.00 89.19 104 GLN A N 1
ATOM 791 C CA . GLN A 1 104 ? 10.903 -5.402 -7.904 1.00 89.19 104 GLN A CA 1
ATOM 792 C C . GLN A 1 104 ? 11.635 -6.106 -6.746 1.00 89.19 104 GLN A C 1
ATOM 794 O O . GLN A 1 104 ? 10.961 -6.442 -5.775 1.00 89.19 104 GLN A O 1
ATOM 799 N N . PRO A 1 105 ? 12.979 -6.252 -6.739 1.00 88.31 105 PRO A N 1
ATOM 800 C CA . PRO A 1 105 ? 13.679 -6.844 -5.594 1.00 88.31 105 PRO A CA 1
ATOM 801 C C . PRO A 1 105 ? 13.493 -6.048 -4.298 1.00 88.31 105 PRO A C 1
ATOM 803 O O . PRO A 1 105 ? 13.421 -6.623 -3.220 1.00 88.31 105 PRO A O 1
ATOM 806 N N . ILE A 1 106 ? 13.390 -4.720 -4.407 1.00 88.75 106 ILE A N 1
ATOM 807 C CA . ILE A 1 106 ? 13.195 -3.823 -3.265 1.00 88.75 106 ILE A CA 1
ATOM 808 C C . ILE A 1 106 ? 11.762 -3.940 -2.744 1.00 88.75 106 ILE A C 1
ATOM 810 O O . ILE A 1 106 ? 11.541 -4.002 -1.540 1.00 88.75 106 ILE A O 1
ATOM 814 N N . VAL A 1 107 ? 10.785 -4.002 -3.651 1.00 90.56 107 VAL A N 1
ATOM 815 C CA . VAL A 1 107 ? 9.376 -4.169 -3.286 1.00 90.56 107 VAL A CA 1
ATOM 816 C C . VAL A 1 107 ? 9.140 -5.503 -2.581 1.00 90.56 107 VAL A C 1
ATOM 818 O O . VAL A 1 107 ? 8.384 -5.531 -1.620 1.00 90.56 107 VAL A O 1
ATOM 821 N N . VAL A 1 108 ? 9.801 -6.583 -3.007 1.00 88.62 108 VAL A N 1
ATOM 822 C CA . VAL A 1 108 ? 9.678 -7.898 -2.353 1.00 88.62 108 VAL A CA 1
ATOM 823 C C . VAL A 1 108 ? 10.064 -7.829 -0.873 1.00 88.62 108 VAL A C 1
ATOM 825 O O . VAL A 1 108 ? 9.355 -8.403 -0.055 1.00 88.62 108 VAL A O 1
ATOM 828 N N . LEU A 1 109 ? 11.112 -7.077 -0.517 1.00 87.19 109 LEU A N 1
ATOM 829 C CA . LEU A 1 109 ? 11.487 -6.857 0.887 1.00 87.19 109 LEU A CA 1
ATOM 830 C C . LEU A 1 109 ? 10.370 -6.138 1.657 1.00 87.19 109 LEU A C 1
ATOM 832 O O . LEU A 1 109 ? 9.968 -6.571 2.728 1.00 87.19 109 LEU A O 1
ATOM 836 N N . LEU A 1 110 ? 9.799 -5.082 1.071 1.00 88.12 110 LEU A N 1
ATOM 837 C CA . LEU A 1 110 ? 8.708 -4.326 1.699 1.00 88.12 110 LEU A CA 1
ATOM 838 C C . LEU A 1 110 ? 7.399 -5.123 1.820 1.00 88.12 110 LEU A C 1
ATOM 840 O O . LEU A 1 110 ? 6.522 -4.740 2.591 1.00 88.12 110 LEU A O 1
ATOM 844 N N . MET A 1 111 ? 7.242 -6.205 1.053 1.00 88.94 111 MET A N 1
ATOM 845 C CA . MET A 1 111 ? 6.062 -7.069 1.090 1.00 88.94 111 MET A CA 1
ATOM 846 C C . MET A 1 111 ? 6.106 -8.127 2.191 1.00 88.94 111 MET A C 1
ATOM 848 O O . MET A 1 111 ? 5.067 -8.720 2.469 1.00 88.94 111 MET A O 1
ATOM 852 N N . GLU A 1 112 ? 7.250 -8.373 2.828 1.00 87.44 112 GLU A N 1
ATOM 853 C CA . GLU A 1 112 ? 7.374 -9.404 3.866 1.00 87.44 112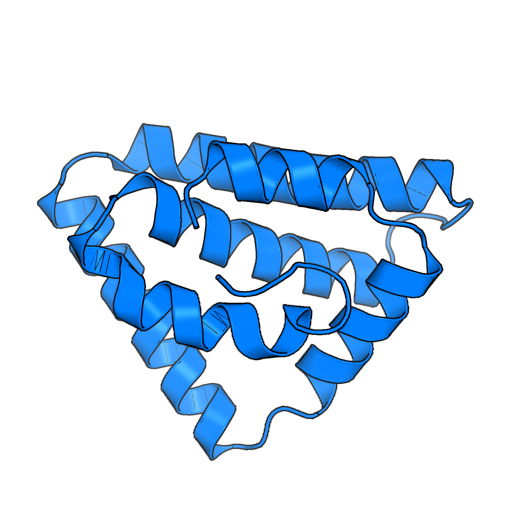 GLU A CA 1
ATOM 854 C C . GLU A 1 112 ? 6.338 -9.244 5.002 1.00 87.44 112 GLU A C 1
ATOM 856 O O . GLU A 1 112 ? 5.633 -10.218 5.289 1.00 87.44 112 GLU A O 1
ATOM 861 N N . PRO A 1 113 ? 6.085 -8.032 5.546 1.00 86.88 113 PRO A N 1
ATOM 862 C CA . PRO A 1 113 ? 5.052 -7.821 6.568 1.00 86.88 113 PRO A CA 1
ATOM 863 C C . PRO A 1 113 ? 3.609 -8.067 6.092 1.00 86.88 113 PRO A C 1
ATOM 865 O O . PRO A 1 113 ? 2.675 -8.096 6.893 1.00 86.88 113 PRO A O 1
ATOM 868 N N . TRP A 1 114 ? 3.409 -8.228 4.783 1.00 89.00 114 TRP A N 1
ATOM 869 C CA . TRP A 1 114 ? 2.109 -8.402 4.138 1.00 89.00 114 TRP A CA 1
ATOM 870 C C . TRP A 1 114 ? 1.816 -9.860 3.792 1.00 89.00 114 TRP A C 1
ATOM 872 O O . TRP A 1 114 ? 0.700 -10.153 3.368 1.00 89.00 114 TRP A O 1
ATOM 882 N N . ALA A 1 115 ? 2.769 -10.780 3.986 1.00 85.56 115 ALA A N 1
ATOM 883 C CA . ALA A 1 115 ? 2.683 -12.169 3.525 1.00 85.56 115 ALA A CA 1
ATOM 884 C C . ALA A 1 115 ? 1.429 -12.920 4.007 1.00 85.56 115 ALA A C 1
ATOM 886 O O . ALA A 1 115 ? 0.949 -13.830 3.333 1.00 85.56 115 ALA A O 1
ATOM 887 N N . ALA A 1 116 ? 0.892 -12.544 5.170 1.00 83.44 116 ALA A N 1
ATOM 888 C CA . ALA A 1 116 ? -0.305 -13.160 5.734 1.00 83.44 116 ALA A CA 1
ATOM 889 C C . ALA A 1 116 ? -1.613 -12.735 5.039 1.00 83.44 116 ALA A C 1
ATOM 891 O O . ALA A 1 116 ? -2.610 -13.444 5.149 1.00 83.44 116 ALA A O 1
ATOM 892 N N . VAL A 1 117 ? -1.618 -11.594 4.340 1.00 84.38 117 VAL A N 1
ATOM 893 C CA . VAL A 1 117 ? -2.835 -10.947 3.809 1.00 84.38 117 VAL A CA 1
ATOM 894 C C . VAL A 1 117 ? -2.768 -10.670 2.304 1.00 84.38 117 VAL A C 1
ATOM 896 O O . VAL A 1 117 ? -3.795 -10.615 1.630 1.00 84.38 117 VAL A O 1
ATOM 899 N N . VAL A 1 118 ? -1.562 -10.540 1.747 1.00 81.12 118 VAL A N 1
ATOM 900 C CA . VAL A 1 118 ? -1.296 -10.397 0.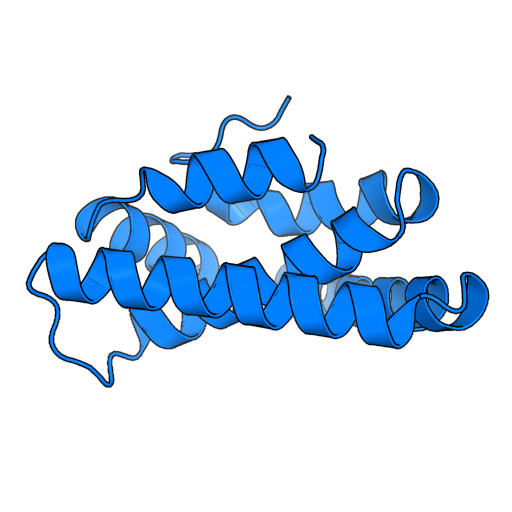314 1.00 81.12 118 VAL A CA 1
ATOM 901 C C . VAL A 1 118 ? -0.396 -11.559 -0.114 1.00 81.12 118 VAL A C 1
ATOM 903 O O . VAL A 1 118 ? 0.721 -11.671 0.394 1.00 81.12 118 VAL A O 1
ATOM 906 N N . PRO A 1 119 ? -0.830 -12.422 -1.053 1.00 68.12 119 PRO A N 1
ATOM 907 C CA . PRO A 1 119 ? 0.025 -13.483 -1.562 1.00 68.12 119 PRO A CA 1
ATOM 908 C C . PRO A 1 119 ? 1.245 -12.874 -2.262 1.00 68.12 119 PRO A C 1
ATOM 910 O O . PRO A 1 119 ? 1.108 -12.151 -3.251 1.00 68.12 119 PRO A O 1
ATOM 913 N N . ILE A 1 120 ? 2.438 -13.177 -1.754 1.00 62.91 120 ILE A N 1
ATOM 914 C CA . ILE A 1 120 ? 3.702 -12.834 -2.406 1.00 62.91 120 ILE A CA 1
ATOM 915 C C . ILE A 1 120 ? 3.926 -13.883 -3.504 1.00 62.91 120 ILE A C 1
ATOM 917 O O . ILE A 1 120 ? 4.216 -15.038 -3.196 1.00 62.91 120 ILE A O 1
ATOM 921 N N . VAL A 1 121 ? 3.713 -13.507 -4.770 1.00 53.62 121 VAL A N 1
ATOM 922 C CA . VAL A 1 121 ? 4.006 -14.348 -5.951 1.00 53.62 121 VAL A CA 1
ATOM 923 C C . VAL A 1 121 ? 5.296 -13.890 -6.609 1.00 53.62 121 VAL A C 1
ATOM 925 O O . VAL A 1 121 ? 5.402 -12.668 -6.896 1.00 53.62 121 VAL A O 1
#

Sequence (121 aa):
MELTEFVAALDRLTADDIRLVAKSLENETFSDEVDWWRATIAIDRAIRHARVARHAARAAARAAQIVQERAEQGGVMLPDDDVTRVARAAAEIARGLSVGPATQPIVVLLMEPWAAVVPIV

=== Feature glossary ===
Reading guide. The protein is described through the following features:

Foldseek 3Di. A 3Di character summarizes, for each residue, the relative orientation of the Cα frame of its nearest spatial neighbor. Because it encodes fold topology rather than chemistry, 3Di alignments detect remote structural similarity that sequence alignment misses.

Contact-map, Ramachandran, and PAE plots. Plot images: a contact map (which residues are close in 3D, as an N×N binary image), a Ramachandran scatter (backbone torsion angles, revealing secondary-structure composition at a glance), and — for AlphaFold structures — a PAE heatmap (pairwise prediction confidence).

Radius of gyration, Cα contacts, bounding box. Radius of gyration (Rg) is the root-mean-square distance of Cα atoms from their centroid — a single number for overall size and compactness. A globular domain of N residues has Rg ≈ 2.2·N^0.38 Å; an extended or disordered chain has a much larger Rg. The Cα contact count is the number of residue pairs whose Cα atoms are within 8 Å and are more than four positions apart in sequence — a standard proxy for tertiary packing density. The bounding box is the smallest axis-aligned box enclosing all Cα atoms.

Secondary structure (8-state, DSSP). Eight-state secondary structure (DSSP): H is the canonical α-helix, G the tighter 3₁₀-helix, I the wider π-helix; E/B are β-structure, T and S are turns and bends, and '-' is everything else. DSSP derives these from the pattern of main-chain N–H···O=C hydrogen bonds, not from the sequence.

B-factor. B-factor (Debye–Waller factor) reflects atomic displacement in the crystal lattice. It is an experimental observable (units Å²), not a prediction; low values mean the atom is pinned down, high values mean it moves or is heterogeneous across the crystal.

pLDDT. pLDDT is the predicted lDDT-Cα score: AlphaFold's confidence that the local environment of each residue (all inter-atomic distances within 15 Å) is correctly placed. It is a per-residue number between 0 and 100, with higher meaning more reliable.

Nearest PDB structures. Nearest PDB neighbors are the top structural matches found by Foldseek when searching this structure against the entire Protein Data Bank. Each hit reports a TM-score (0 to 1; >0.5 almost always implies the same fold) and an E-value. These are *structural* homologs — they may share no detectable sequence similarity.

Solvent-accessible surface area. Accessible surface area quantifies burial. A residue with SASA near zero is packed into the hydrophobic core; one with SASA >100 Å² sits on the surface. Computed here via the Shrake–Rupley numerical algorithm with a 1.4 Å probe.

Rendered structure images. Structure images are PyMOL renders from six orthogonal camera directions. Cartoon representation draws helices as coils and strands as arrows; sticks shows the backbone as bonds; surface shows the solvent-excluded envelope. Rainbow coloring maps sequence position to hue (blue→red, N→C); chain coloring assigns a distinct color per polypeptide.

Backbone torsions (φ/ψ). φ (phi) and ψ (psi) are the two rotatable backbone dihedrals per residue: φ is the C(i-1)–N–Cα–C torsion, ψ is the N–Cα–C–N(i+1) torsion, both in degrees on (−180°, 180°]. α-helical residues cluster near (−60°, −45°); β-strand residues near (−120°, +130°). A Ramachandran plot is simply a scatter of (φ, ψ) for every residue.

Predicted aligned error. Predicted Aligned Error (PAE) is an AlphaFold confidence matrix: entry (i, j) is the expected error in the position of residue j, in ångströms, when the prediction is superimposed on the true structure at residue i. Low PAE within a block of residues means that block is internally rigid and well-predicted; high PAE between two blocks means their relative placement is uncertain even if each block individually is confident.

mmCIF coordinates. Structure coordinates are given as an mmCIF _atom_site loop: one row per atom with element, residue name, chain id, sequence number, and x/y/z position in Å. Only the four main-chain atoms per residue are included here; side chains are omitted to keep the record compact.

InterPro / GO / CATH / organism. Database cross-references. InterPro integrates a dozen domain/family signature databases into unified entries with residue-range hits. GO terms attach function/process/location labels with evidence codes. CATH codes position the fold in a four-level structural taxonomy. Organism is the NCBI-taxonomy species name.

Secondary structure (3-state, P-SEA). SS3 is a coarse helix/strand/coil call (letters a/b/c) made by the P-SEA algorithm from inter-Cα distances and dihedrals. It is less detailed than DSSP but needs only Cα positions.

Sequence. Sequence gives the chain of amino acids in standard one-letter code (A=alanine, C=cysteine, …, Y=tyrosine), read N→C. It is the only feature that is directly encoded by the gene; all structural features are derived from the folded form of this sequence.